Protein AF-A0A923JTX4-F1 (afdb_monomer_lite)

Foldseek 3Di:
DDAFWFQFPFAACDDPDDDHPGIDDTDHHLVVLLVVLVVLVVQLVVLCVCCVPVVPVVSVVVSVRSVRVSVRSVVRSVVSVVVVVVD

Organism: NCBI:txid2745493

InterPro domains:
  IPR021427 Protein of unknown function DUF3077 [PF11275] (6-79)

pLDDT: mean 93.29, std 9.45, range [45.28, 98.62]

Radius of gyration: 14.81 Å; chains: 1; bounding box: 33×27×41 Å

Sequence (87 aa):
MMGAKTVGKTGFGYGDGDQPLFRVNAGHDAGRAMEQASAMMACVRRMTLLAATDGEADLGWAAHLLSDMVKAVMDDVELGQAEKAGH

Structure (mmCIF, N/CA/C/O backbone):
data_AF-A0A923JTX4-F1
#
_entry.id   AF-A0A923JTX4-F1
#
loop_
_atom_site.group_PDB
_atom_site.id
_atom_site.type_symbol
_atom_site.label_atom_id
_atom_site.label_alt_id
_atom_site.label_comp_id
_atom_site.label_asym_id
_atom_site.label_entity_id
_atom_site.label_seq_id
_atom_site.pdbx_PDB_ins_code
_atom_site.Cartn_x
_atom_site.Cartn_y
_atom_site.Cartn_z
_atom_site.occupancy
_atom_site.B_iso_or_equiv
_atom_site.auth_seq_id
_atom_site.auth_comp_id
_atom_site.auth_asym_id
_atom_site.auth_atom_id
_atom_site.pdbx_PDB_model_num
ATOM 1 N N . MET A 1 1 ? -12.576 -11.181 23.061 1.00 45.28 1 MET A N 1
ATOM 2 C CA . MET A 1 1 ? -11.920 -9.894 22.739 1.00 45.28 1 MET A CA 1
ATOM 3 C C . MET A 1 1 ? -12.000 -9.690 21.234 1.00 45.28 1 MET A C 1
ATOM 5 O O . MET A 1 1 ? -11.579 -10.582 20.511 1.00 45.28 1 MET A O 1
ATOM 9 N N . MET A 1 2 ? -12.581 -8.594 20.739 1.00 59.25 2 MET A N 1
ATOM 10 C CA . MET A 1 2 ? -12.511 -8.274 19.303 1.00 59.25 2 MET A CA 1
ATOM 11 C C . MET A 1 2 ? -11.111 -7.728 18.997 1.00 59.25 2 MET A C 1
ATOM 13 O O . MET A 1 2 ? -10.743 -6.683 19.533 1.00 59.25 2 MET A O 1
ATOM 17 N N . GLY A 1 3 ? -10.337 -8.429 18.160 1.00 74.06 3 GLY A N 1
ATOM 18 C CA . GLY A 1 3 ? -9.003 -8.008 17.700 1.00 74.06 3 GLY A CA 1
ATOM 19 C C . GLY A 1 3 ? -9.020 -6.648 16.993 1.00 74.06 3 GLY A C 1
ATOM 20 O O . GLY A 1 3 ? -10.087 -6.185 16.575 1.00 74.06 3 GLY A O 1
ATOM 21 N N . ALA A 1 4 ? -7.881 -5.941 16.965 1.00 87.81 4 ALA A N 1
ATOM 22 C CA . ALA A 1 4 ? -7.725 -4.653 16.273 1.00 87.81 4 ALA A CA 1
ATOM 23 C C . ALA A 1 4 ? -8.177 -4.747 14.807 1.00 87.81 4 ALA A C 1
ATOM 25 O O . ALA A 1 4 ? -8.106 -5.813 14.197 1.00 87.81 4 ALA A O 1
ATOM 26 N N . LYS A 1 5 ? -8.695 -3.642 14.269 1.00 96.06 5 LYS A N 1
ATOM 27 C CA . LYS A 1 5 ? -9.230 -3.581 12.910 1.00 96.06 5 LYS A CA 1
ATOM 28 C C . LYS A 1 5 ? -8.719 -2.341 12.196 1.00 96.06 5 LYS A C 1
ATOM 30 O O . LYS A 1 5 ? -8.402 -1.361 12.862 1.00 96.06 5 LYS A O 1
ATOM 35 N N . THR A 1 6 ? -8.697 -2.382 10.870 1.00 97.62 6 THR A N 1
ATOM 36 C CA . THR A 1 6 ? -8.538 -1.178 10.049 1.00 97.62 6 THR A CA 1
ATOM 37 C C . THR A 1 6 ? -9.678 -0.195 10.335 1.00 97.62 6 THR A C 1
ATOM 39 O O . THR A 1 6 ? -10.824 -0.601 10.566 1.00 97.62 6 THR A O 1
ATOM 42 N N . VAL A 1 7 ? -9.374 1.099 10.325 1.00 97.25 7 VAL A N 1
ATOM 43 C CA . VAL A 1 7 ? -10.312 2.201 10.606 1.00 97.25 7 VAL A CA 1
ATOM 44 C C . VAL A 1 7 ? -10.704 2.984 9.353 1.00 97.25 7 VAL A C 1
ATOM 46 O O . VAL A 1 7 ? -11.655 3.760 9.388 1.00 97.25 7 VAL A O 1
ATOM 49 N N . GLY A 1 8 ? -10.003 2.764 8.241 1.00 97.31 8 GLY A N 1
ATOM 50 C CA . GLY A 1 8 ? -10.249 3.380 6.942 1.00 97.31 8 GLY A CA 1
ATOM 51 C C . GLY A 1 8 ? -10.002 4.885 6.906 1.00 97.31 8 GLY A C 1
ATOM 52 O O . GLY A 1 8 ? -10.720 5.643 6.249 1.00 97.31 8 GLY A O 1
ATOM 53 N N . LYS A 1 9 ? -8.996 5.353 7.643 1.00 96.75 9 LYS A N 1
ATOM 54 C CA . LYS A 1 9 ? -8.656 6.777 7.750 1.00 96.75 9 LYS A CA 1
ATOM 55 C C . LYS A 1 9 ? -7.493 7.185 6.852 1.00 96.75 9 LYS A C 1
ATOM 57 O O . LYS A 1 9 ? -7.402 8.364 6.510 1.00 96.75 9 LYS A O 1
ATOM 62 N N . THR A 1 10 ? -6.686 6.230 6.413 1.00 97.69 10 THR A N 1
ATOM 63 C CA . THR A 1 10 ? -5.492 6.457 5.588 1.00 97.69 10 THR A CA 1
ATOM 64 C C . THR A 1 10 ? -5.767 6.280 4.094 1.00 97.69 10 THR A C 1
ATOM 66 O O . THR A 1 10 ? -6.519 5.395 3.673 1.00 97.69 10 THR A O 1
ATOM 69 N N . GLY A 1 11 ? -5.171 7.153 3.281 1.00 96.69 11 GLY A N 1
ATOM 70 C CA . GLY A 1 11 ? -5.293 7.144 1.825 1.00 96.69 11 GLY A CA 1
ATOM 71 C C . GLY A 1 11 ? -3.956 6.946 1.117 1.00 96.69 11 GLY A C 1
ATOM 72 O O . GLY A 1 11 ? -2.903 7.063 1.734 1.00 96.69 11 GLY A O 1
ATOM 73 N N . PHE A 1 12 ? -4.016 6.631 -0.175 1.00 96.50 12 PHE A N 1
ATOM 74 C CA . PHE A 1 12 ? -2.857 6.466 -1.056 1.00 96.50 12 PHE A CA 1
ATOM 75 C C . PHE A 1 12 ? -3.227 6.782 -2.514 1.00 96.50 12 PHE A C 1
ATOM 77 O O . PHE A 1 12 ? -4.402 6.987 -2.839 1.00 96.50 12 PHE A O 1
ATOM 84 N N . GLY A 1 13 ? -2.225 6.804 -3.399 1.00 93.75 13 GLY A N 1
ATOM 85 C CA . GLY A 1 13 ? -2.410 7.147 -4.811 1.00 93.75 13 GLY A CA 1
ATOM 86 C C . GLY A 1 13 ? -2.702 8.634 -4.987 1.00 93.75 13 GLY A C 1
ATOM 87 O O . GLY A 1 13 ? -3.737 9.004 -5.537 1.00 93.75 13 GLY A O 1
ATOM 88 N N . TYR A 1 14 ? -1.825 9.476 -4.446 1.00 89.19 14 TYR A N 1
ATOM 89 C CA . TYR A 1 14 ? -1.912 10.925 -4.592 1.00 89.19 14 TYR A CA 1
ATOM 90 C C . TYR A 1 14 ? -1.485 11.318 -6.013 1.00 89.19 14 TYR A C 1
ATOM 92 O O . TYR A 1 14 ? -0.469 10.838 -6.512 1.00 89.19 14 TYR A O 1
ATOM 100 N N . GLY A 1 15 ? -2.300 12.139 -6.678 1.00 83.38 15 GLY A N 1
ATOM 101 C CA . GLY A 1 15 ? -1.953 12.774 -7.952 1.00 83.38 15 GLY A CA 1
ATOM 102 C C . GLY A 1 15 ? -1.337 14.151 -7.710 1.00 83.38 15 GLY A C 1
ATOM 103 O O . GLY A 1 15 ? -0.530 14.327 -6.804 1.00 83.38 15 GLY A O 1
ATOM 104 N N . ASP A 1 16 ? -1.798 15.158 -8.451 1.00 81.44 16 ASP A N 1
ATOM 105 C CA . ASP A 1 16 ? -1.301 16.541 -8.343 1.00 81.44 16 ASP A CA 1
ATOM 106 C C . ASP A 1 16 ? -1.842 17.322 -7.119 1.00 81.44 16 ASP A C 1
ATOM 108 O O . ASP A 1 16 ? -1.768 18.550 -7.075 1.00 81.44 16 ASP A O 1
ATOM 112 N N . GLY A 1 17 ? -2.422 16.648 -6.120 1.00 85.44 17 GLY A N 1
ATOM 113 C CA . GLY A 1 17 ? -3.007 17.303 -4.948 1.00 85.44 17 GLY A CA 1
ATOM 114 C C . GLY A 1 17 ? -3.145 16.397 -3.726 1.00 85.44 17 GLY A C 1
ATOM 115 O O . GLY A 1 17 ? -2.881 15.198 -3.781 1.00 85.44 17 GLY A O 1
ATOM 116 N N . ASP A 1 18 ? -3.612 16.979 -2.621 1.00 87.62 18 ASP A N 1
ATOM 117 C CA . ASP A 1 18 ? -3.631 16.337 -1.295 1.00 87.62 18 ASP A CA 1
ATOM 118 C C . ASP A 1 18 ? -4.781 15.333 -1.089 1.00 87.62 18 ASP A C 1
ATOM 120 O O . ASP A 1 18 ? -4.894 14.711 -0.029 1.00 87.62 18 ASP A O 1
ATOM 124 N N . GLN A 1 19 ? -5.671 15.170 -2.074 1.00 92.69 19 GLN A N 1
ATOM 125 C CA . GLN A 1 19 ? -6.768 14.210 -1.985 1.00 92.69 19 GLN A CA 1
ATOM 126 C C . GLN A 1 19 ? -6.311 12.836 -2.504 1.00 92.69 19 GLN A C 1
ATOM 128 O O . GLN A 1 19 ? -5.974 12.718 -3.683 1.00 92.69 19 GLN A O 1
ATOM 133 N N . PRO A 1 20 ? -6.333 11.780 -1.670 1.00 95.00 20 PRO A N 1
ATOM 134 C CA . PRO A 1 20 ? -5.971 10.444 -2.124 1.00 95.00 20 PRO A CA 1
ATOM 135 C C . PRO A 1 20 ? -7.058 9.866 -3.039 1.00 95.00 20 PRO A C 1
ATOM 137 O O . PRO A 1 20 ? -8.250 10.006 -2.751 1.00 95.00 20 PRO A O 1
ATOM 140 N N . LEU A 1 21 ? -6.655 9.165 -4.104 1.00 95.12 21 LEU A N 1
ATOM 141 C CA . LEU A 1 21 ? -7.584 8.451 -4.991 1.00 95.12 21 LEU A CA 1
ATOM 142 C C . LEU A 1 21 ? -8.168 7.194 -4.335 1.00 95.12 21 LEU A C 1
ATOM 144 O O . LEU A 1 21 ? -9.305 6.814 -4.617 1.00 95.12 21 LEU A O 1
ATOM 148 N N . PHE A 1 22 ? -7.401 6.556 -3.451 1.00 96.50 22 PHE A N 1
ATOM 149 C CA . PHE A 1 22 ? -7.783 5.320 -2.777 1.00 96.50 22 PHE A CA 1
ATOM 150 C C . PHE A 1 22 ? -7.639 5.446 -1.262 1.00 96.50 22 PHE A C 1
ATOM 152 O O . PHE A 1 22 ? -6.896 6.280 -0.746 1.00 96.50 22 PHE A O 1
ATOM 159 N N . ARG A 1 23 ? -8.356 4.595 -0.530 1.00 97.06 23 ARG A N 1
ATOM 160 C CA . ARG A 1 23 ? -8.385 4.582 0.934 1.00 97.06 23 ARG A CA 1
ATOM 161 C C . ARG A 1 23 ? -8.456 3.151 1.436 1.00 97.06 23 ARG A C 1
ATOM 163 O O . ARG 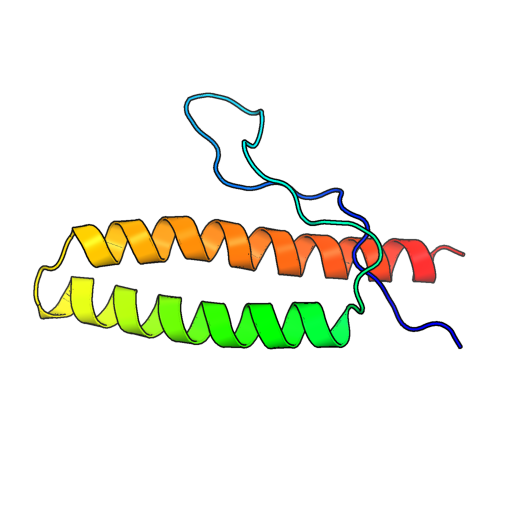A 1 23 ? -9.043 2.294 0.776 1.00 97.06 23 ARG A O 1
ATOM 170 N N . VAL A 1 24 ? -7.865 2.893 2.598 1.00 98.12 24 VAL A N 1
ATOM 171 C CA . VAL A 1 24 ? -8.020 1.600 3.270 1.00 98.12 24 VAL A CA 1
ATOM 172 C C . VAL A 1 24 ? -9.489 1.419 3.656 1.00 98.12 24 VAL A C 1
ATOM 174 O O . VAL A 1 24 ? -10.142 2.349 4.126 1.00 98.12 24 VAL A O 1
ATOM 177 N N . ASN A 1 25 ? -10.041 0.226 3.452 1.00 97.69 25 ASN A N 1
ATOM 178 C CA . ASN A 1 25 ? -11.396 -0.070 3.907 1.00 97.69 25 ASN A CA 1
ATOM 179 C C . ASN A 1 25 ? -11.401 -0.325 5.418 1.00 97.69 25 ASN A C 1
ATOM 181 O O . ASN A 1 25 ? -10.513 -0.992 5.950 1.00 97.69 25 ASN A O 1
ATOM 185 N N . ALA A 1 26 ? -12.413 0.180 6.120 1.00 97.19 26 ALA A N 1
ATOM 186 C CA . ALA A 1 26 ? -12.566 -0.046 7.553 1.00 97.19 26 ALA A CA 1
ATOM 187 C C . ALA A 1 26 ? -13.113 -1.452 7.860 1.00 97.19 26 ALA A C 1
ATOM 189 O O . ALA A 1 26 ? -13.831 -2.055 7.063 1.00 97.19 26 ALA A O 1
ATOM 190 N N . GLY A 1 27 ? -12.831 -1.949 9.064 1.00 96.12 27 GLY A N 1
ATOM 191 C CA . GLY A 1 27 ? -13.461 -3.148 9.619 1.00 96.12 27 GLY A CA 1
ATOM 192 C C . GLY A 1 27 ? -12.774 -4.478 9.296 1.00 96.12 27 GLY A C 1
ATOM 193 O O . GLY A 1 27 ? -13.261 -5.517 9.759 1.00 96.12 27 GLY A O 1
ATOM 194 N N . HIS A 1 28 ? -11.649 -4.468 8.577 1.00 96.44 28 HIS A N 1
ATOM 195 C CA . HIS A 1 28 ? -10.838 -5.663 8.338 1.00 96.44 28 HIS A CA 1
ATOM 196 C C . HIS A 1 28 ? -9.980 -5.997 9.557 1.00 96.44 28 HIS A C 1
ATOM 198 O O . HIS A 1 28 ? -9.584 -5.109 10.303 1.00 96.44 28 HIS A O 1
ATOM 204 N N . ASP A 1 29 ? -9.691 -7.281 9.764 1.00 96.44 29 ASP A N 1
ATOM 205 C CA . ASP A 1 29 ? -8.787 -7.730 10.824 1.00 96.44 29 ASP A CA 1
ATOM 206 C C . ASP A 1 29 ? -7.369 -7.168 10.620 1.00 96.44 29 ASP A C 1
ATOM 208 O O . ASP A 1 29 ? -6.799 -7.289 9.534 1.00 96.44 29 ASP A O 1
ATOM 212 N N . ALA A 1 30 ? -6.804 -6.562 11.668 1.00 96.06 30 ALA A N 1
ATOM 213 C CA . ALA A 1 30 ? -5.491 -5.926 11.611 1.00 96.06 30 ALA A CA 1
ATOM 214 C C . ALA A 1 30 ? -4.354 -6.917 11.324 1.00 96.06 30 ALA A C 1
ATOM 216 O O . ALA A 1 30 ? -3.423 -6.575 10.600 1.00 96.06 30 ALA A O 1
ATOM 217 N N . GLY A 1 31 ? -4.428 -8.141 11.858 1.00 96.19 31 GLY A N 1
ATOM 218 C CA . GLY A 1 31 ? -3.414 -9.169 11.618 1.00 96.19 31 GLY A CA 1
ATOM 219 C C . GLY A 1 31 ? -3.357 -9.540 10.141 1.00 96.19 31 GLY A C 1
ATOM 220 O O . GLY A 1 31 ? -2.301 -9.452 9.519 1.00 96.19 31 GLY A O 1
ATOM 221 N N . ARG A 1 32 ? -4.518 -9.831 9.546 1.00 96.69 32 ARG A N 1
ATOM 222 C CA . ARG A 1 32 ? -4.623 -10.109 8.104 1.00 96.69 32 ARG A CA 1
ATOM 223 C C . ARG A 1 32 ? -4.191 -8.933 7.232 1.00 96.69 32 ARG A C 1
ATOM 225 O O . ARG A 1 32 ? -3.553 -9.141 6.204 1.00 96.69 32 ARG A O 1
ATOM 232 N N . ALA A 1 33 ? -4.528 -7.705 7.624 1.00 97.69 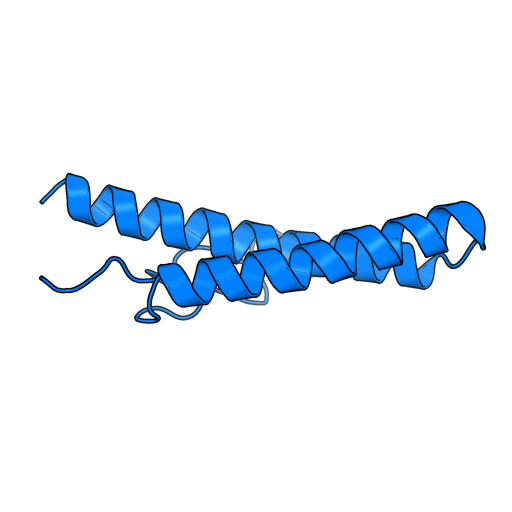33 ALA A N 1
AT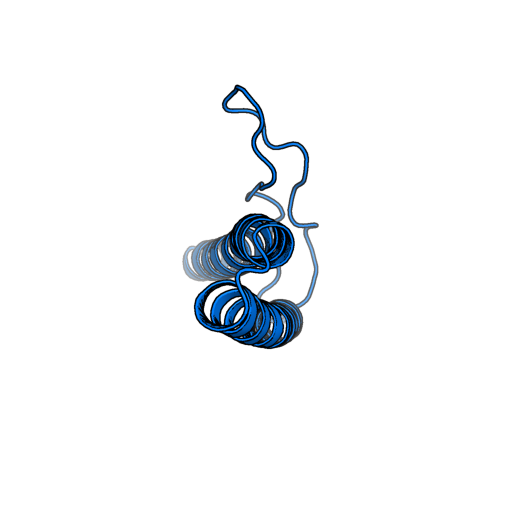OM 233 C CA . ALA A 1 33 ? -4.088 -6.513 6.906 1.00 97.69 33 ALA A CA 1
ATOM 234 C C . ALA A 1 33 ? -2.551 -6.387 6.911 1.00 97.69 33 ALA A C 1
ATOM 236 O O . ALA A 1 33 ? -1.952 -6.146 5.864 1.00 97.69 33 ALA A O 1
ATOM 237 N N . MET A 1 34 ? -1.904 -6.641 8.054 1.00 97.88 34 MET A N 1
ATOM 238 C CA . MET A 1 34 ? -0.441 -6.622 8.182 1.00 97.88 34 MET A CA 1
ATOM 239 C C . MET A 1 34 ? 0.249 -7.782 7.448 1.00 97.88 34 MET A C 1
ATOM 241 O O . MET A 1 34 ? 1.313 -7.588 6.855 1.00 97.88 34 MET A O 1
ATOM 245 N N . GLU A 1 35 ? -0.348 -8.977 7.436 1.00 98.12 35 GLU A N 1
ATOM 246 C CA . GLU A 1 35 ? 0.122 -10.103 6.615 1.00 98.12 35 GLU A CA 1
ATOM 247 C C . GLU A 1 35 ? 0.108 -9.737 5.126 1.00 98.12 35 GLU A C 1
ATOM 249 O O . GLU A 1 35 ? 1.112 -9.913 4.429 1.00 98.12 35 GLU A O 1
ATOM 254 N N . GLN A 1 36 ? -0.992 -9.144 4.650 1.00 97.56 36 GLN A N 1
ATOM 255 C CA . GLN A 1 36 ? -1.104 -8.687 3.267 1.00 97.56 36 GLN A CA 1
ATOM 256 C C . GLN A 1 36 ? -0.091 -7.577 2.953 1.00 97.56 36 GLN A C 1
ATOM 258 O O . GLN A 1 36 ? 0.568 -7.629 1.915 1.00 97.56 36 GLN A O 1
ATOM 263 N N . ALA A 1 37 ? 0.091 -6.604 3.852 1.00 98.19 37 ALA A N 1
ATOM 264 C CA . ALA A 1 37 ? 1.107 -5.558 3.714 1.00 98.19 37 ALA A CA 1
ATOM 265 C C . ALA A 1 37 ? 2.525 -6.146 3.606 1.00 98.19 37 ALA A C 1
ATOM 267 O O . ALA A 1 37 ? 3.312 -5.734 2.752 1.00 98.19 37 ALA A O 1
ATOM 268 N N . SER A 1 38 ? 2.832 -7.172 4.402 1.00 98.44 38 SER A N 1
ATOM 269 C CA . SER A 1 38 ? 4.124 -7.870 4.372 1.00 98.44 38 SER A CA 1
ATOM 270 C C . SER A 1 38 ? 4.369 -8.587 3.040 1.00 98.44 38 SER A C 1
ATOM 272 O O . SER A 1 38 ? 5.476 -8.513 2.494 1.00 98.44 38 SER A O 1
ATOM 274 N N . ALA A 1 39 ? 3.337 -9.242 2.496 1.00 98.56 39 ALA A N 1
ATOM 275 C CA . ALA A 1 39 ? 3.383 -9.883 1.183 1.00 98.56 39 ALA A CA 1
ATOM 276 C C . ALA A 1 39 ? 3.581 -8.856 0.055 1.00 98.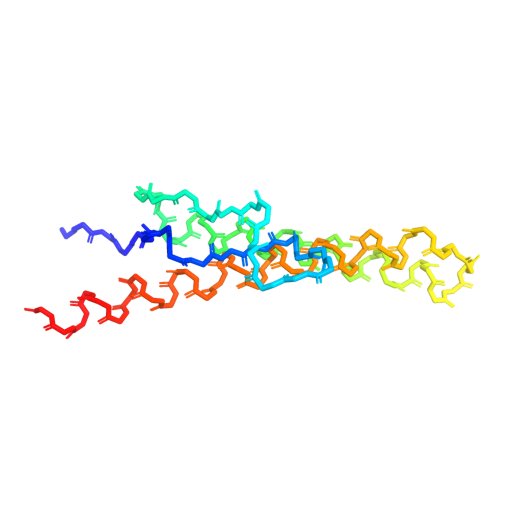56 39 ALA A C 1
ATOM 278 O O . ALA A 1 39 ? 4.466 -9.025 -0.785 1.00 98.56 39 ALA A O 1
ATOM 279 N N . MET A 1 40 ? 2.834 -7.748 0.076 1.00 98.50 40 MET A N 1
ATOM 280 C CA . MET A 1 40 ? 3.002 -6.648 -0.883 1.00 98.50 40 MET A CA 1
ATOM 281 C C . MET A 1 40 ? 4.409 -6.042 -0.809 1.00 98.50 40 MET A C 1
ATOM 283 O O . MET A 1 40 ? 5.037 -5.820 -1.842 1.00 98.50 40 MET A O 1
ATOM 287 N N . MET A 1 41 ? 4.965 -5.869 0.393 1.00 98.56 41 MET A N 1
ATOM 288 C CA . MET A 1 41 ? 6.327 -5.360 0.559 1.00 98.56 41 MET A CA 1
ATOM 289 C C . MET A 1 41 ? 7.391 -6.331 0.016 1.00 98.56 41 MET A C 1
ATOM 291 O O . MET A 1 41 ? 8.458 -5.906 -0.430 1.00 98.56 41 MET A O 1
ATOM 295 N N . ALA A 1 42 ? 7.128 -7.643 0.009 1.00 98.56 42 ALA A N 1
ATOM 296 C CA . ALA A 1 42 ? 8.007 -8.602 -0.660 1.00 98.56 42 ALA A CA 1
ATOM 297 C C . ALA A 1 42 ? 8.024 -8.387 -2.181 1.00 98.56 42 ALA A C 1
ATOM 299 O O . ALA A 1 42 ? 9.100 -8.420 -2.783 1.00 98.56 42 ALA A O 1
ATOM 300 N N . CYS A 1 43 ? 6.868 -8.089 -2.781 1.00 98.44 43 CYS A N 1
ATOM 301 C CA . CYS A 1 43 ? 6.773 -7.709 -4.190 1.00 98.44 43 CYS A CA 1
ATOM 302 C C . CYS A 1 43 ? 7.513 -6.397 -4.471 1.00 98.44 43 CYS A C 1
ATOM 304 O O . CYS A 1 43 ? 8.309 -6.357 -5.405 1.00 98.44 43 CYS A O 1
ATOM 306 N N . VAL A 1 44 ? 7.319 -5.365 -3.636 1.00 98.62 44 VAL A N 1
ATOM 307 C CA . VAL A 1 44 ? 8.047 -4.084 -3.731 1.00 98.62 44 VAL A CA 1
ATOM 308 C C . VAL A 1 44 ? 9.552 -4.327 -3.792 1.00 98.62 44 VAL A C 1
ATOM 310 O O . VAL A 1 44 ? 10.194 -3.917 -4.751 1.00 98.62 44 VAL A O 1
ATOM 313 N N . ARG A 1 45 ? 10.113 -5.072 -2.828 1.00 98.19 45 ARG A N 1
ATOM 314 C CA . ARG A 1 45 ? 11.557 -5.365 -2.784 1.00 98.19 45 ARG A CA 1
ATOM 315 C C . ARG A 1 45 ? 12.057 -6.043 -4.059 1.00 98.19 45 ARG A C 1
ATOM 317 O O . ARG A 1 45 ? 13.128 -5.696 -4.549 1.00 98.19 45 ARG A O 1
ATOM 324 N N . ARG A 1 46 ? 11.291 -6.997 -4.599 1.00 97.69 46 ARG A N 1
ATOM 325 C CA . ARG A 1 46 ? 11.651 -7.694 -5.840 1.00 97.69 46 ARG A CA 1
ATOM 326 C C . ARG A 1 46 ? 11.620 -6.755 -7.045 1.00 97.69 46 ARG A C 1
ATOM 328 O O . ARG A 1 46 ? 12.563 -6.767 -7.824 1.00 97.69 46 ARG A O 1
ATOM 335 N N . MET A 1 47 ? 10.571 -5.946 -7.182 1.00 98.06 47 MET A N 1
ATOM 336 C CA . MET A 1 47 ? 10.444 -4.986 -8.282 1.00 98.06 47 MET A CA 1
ATOM 337 C C . MET A 1 47 ? 11.533 -3.913 -8.224 1.00 98.06 47 MET A C 1
ATOM 339 O O . MET A 1 47 ? 12.152 -3.631 -9.240 1.00 98.06 47 MET A O 1
ATOM 343 N N . THR A 1 48 ? 11.834 -3.376 -7.037 1.00 97.62 48 THR A N 1
ATOM 344 C CA . THR A 1 48 ? 12.932 -2.416 -6.848 1.00 97.62 48 THR A CA 1
ATOM 345 C C . THR A 1 48 ? 14.281 -3.012 -7.237 1.00 97.62 48 THR A C 1
ATOM 347 O O . THR A 1 48 ? 15.072 -2.337 -7.888 1.00 97.62 48 THR A O 1
ATOM 350 N N . LEU A 1 49 ? 14.548 -4.270 -6.863 1.00 97.25 49 LEU A N 1
ATOM 351 C CA . LEU A 1 49 ? 15.789 -4.945 -7.240 1.00 97.25 49 LEU A CA 1
ATOM 352 C C . LEU A 1 49 ? 15.905 -5.084 -8.763 1.00 97.25 49 LEU A C 1
ATOM 354 O O . LEU A 1 49 ? 16.923 -4.687 -9.314 1.00 97.25 49 LEU A O 1
ATOM 358 N N . LEU A 1 50 ? 14.859 -5.584 -9.426 1.00 96.50 50 LEU A N 1
ATOM 359 C CA . LEU A 1 50 ? 14.839 -5.754 -10.884 1.00 96.50 50 LEU A CA 1
ATOM 360 C C . LEU A 1 50 ? 14.967 -4.415 -11.621 1.00 96.50 50 LEU A C 1
ATOM 362 O O . LEU A 1 50 ? 15.749 -4.297 -12.557 1.00 96.50 50 LEU A O 1
ATOM 366 N N . ALA A 1 51 ? 14.270 -3.375 -11.160 1.00 96.81 51 ALA A N 1
ATOM 367 C CA . ALA A 1 51 ? 14.387 -2.035 -11.729 1.00 96.81 51 ALA A CA 1
ATOM 368 C C . ALA A 1 51 ? 15.824 -1.493 -11.639 1.00 96.81 51 ALA A C 1
ATOM 370 O O . ALA A 1 51 ? 16.308 -0.851 -12.570 1.00 96.81 51 ALA A O 1
ATOM 371 N N . ALA A 1 52 ? 16.512 -1.767 -10.525 1.00 94.81 52 ALA A N 1
ATOM 372 C CA . ALA A 1 52 ? 17.880 -1.317 -10.298 1.00 94.81 52 ALA A CA 1
ATOM 373 C C . ALA A 1 52 ? 18.925 -2.121 -11.089 1.00 94.81 52 ALA A C 1
ATOM 375 O O . ALA A 1 52 ? 19.925 -1.543 -11.512 1.00 94.81 52 ALA A O 1
ATOM 376 N N . THR A 1 53 ? 18.730 -3.432 -11.269 1.00 94.88 53 THR A N 1
ATOM 377 C CA . THR A 1 53 ? 19.706 -4.293 -11.960 1.00 94.88 53 THR A CA 1
ATOM 378 C C . THR A 1 53 ? 19.504 -4.327 -13.467 1.00 94.88 53 THR A C 1
ATOM 380 O O . THR A 1 53 ? 20.483 -4.275 -14.208 1.00 94.88 53 THR A O 1
ATOM 383 N N . ASP A 1 54 ? 18.250 -4.374 -13.915 1.00 91.75 54 ASP A N 1
ATOM 384 C CA . ASP A 1 54 ? 17.896 -4.687 -15.304 1.00 91.75 54 ASP A CA 1
ATOM 385 C C . ASP A 1 54 ? 17.405 -3.439 -16.062 1.00 91.75 54 ASP A C 1
ATOM 387 O O . ASP A 1 54 ? 17.115 -3.495 -17.255 1.00 91.75 54 ASP A O 1
ATOM 391 N N . GLY A 1 55 ? 17.347 -2.282 -15.386 1.00 83.81 55 GLY A N 1
ATOM 392 C CA . GLY A 1 55 ? 16.948 -1.004 -15.981 1.00 83.81 55 GLY A CA 1
ATOM 393 C C . GLY A 1 55 ? 15.451 -0.901 -16.284 1.00 83.81 55 GLY A C 1
ATOM 394 O O . GLY A 1 55 ? 15.034 -0.037 -17.056 1.00 83.81 55 GLY A O 1
ATOM 395 N N . GLU A 1 56 ? 14.632 -1.765 -15.682 1.00 90.06 56 GLU A N 1
ATOM 396 C CA . GLU A 1 56 ? 13.180 -1.780 -15.863 1.00 90.06 56 GLU A CA 1
ATOM 397 C C . GLU A 1 56 ? 12.511 -0.635 -15.081 1.00 90.06 56 GLU A C 1
ATOM 399 O O . GLU A 1 56 ? 11.980 -0.820 -13.984 1.00 90.06 56 GLU A O 1
ATOM 404 N N . ALA A 1 57 ? 12.539 0.578 -15.645 1.00 91.00 57 ALA A N 1
ATOM 405 C CA . ALA A 1 57 ? 11.997 1.786 -15.012 1.00 91.00 57 ALA A CA 1
ATOM 406 C C . ALA A 1 57 ? 10.520 1.644 -14.590 1.00 91.00 57 ALA A C 1
ATOM 408 O O . ALA A 1 57 ? 10.135 2.132 -13.525 1.00 91.00 57 ALA A O 1
ATOM 409 N N . ASP A 1 58 ? 9.713 0.924 -15.373 1.00 96.56 58 ASP A N 1
ATOM 410 C CA . ASP A 1 58 ? 8.301 0.664 -15.068 1.00 96.56 58 ASP A CA 1
ATOM 411 C C . ASP A 1 58 ? 8.125 -0.147 -13.775 1.00 96.56 58 ASP A C 1
ATOM 413 O O . ASP A 1 58 ? 7.213 0.128 -12.993 1.00 96.56 58 ASP A O 1
ATOM 417 N N . LEU A 1 59 ? 9.031 -1.091 -13.483 1.00 96.62 59 LEU A N 1
ATOM 418 C CA . LEU A 1 59 ? 9.027 -1.815 -12.208 1.00 96.62 59 LEU A CA 1
ATOM 419 C C . LEU A 1 59 ? 9.390 -0.903 -11.034 1.00 96.62 59 LEU A C 1
ATOM 421 O O . LEU A 1 59 ? 8.863 -1.081 -9.936 1.00 96.62 59 LEU A O 1
ATOM 425 N N . GLY A 1 60 ? 10.247 0.095 -11.259 1.00 97.31 60 GLY A N 1
ATOM 426 C CA . GLY A 1 60 ? 10.558 1.120 -10.264 1.00 97.31 60 GLY A CA 1
ATOM 427 C C . GLY A 1 60 ? 9.317 1.933 -9.891 1.00 97.31 60 GLY A C 1
ATOM 428 O O . GLY A 1 60 ? 8.999 2.075 -8.709 1.00 97.31 60 GLY A O 1
ATOM 429 N N . TRP A 1 61 ? 8.565 2.389 -10.896 1.00 96.00 61 TRP A N 1
ATOM 430 C CA . TRP A 1 61 ? 7.295 3.090 -10.690 1.00 96.00 61 TRP A CA 1
ATOM 431 C C . TRP A 1 61 ? 6.231 2.204 -10.039 1.00 96.00 61 TRP A C 1
ATOM 433 O O . TRP A 1 61 ? 5.568 2.638 -9.098 1.00 96.00 61 TRP A O 1
ATOM 443 N N . ALA A 1 62 ? 6.103 0.945 -10.464 1.00 97.00 62 ALA A N 1
ATOM 444 C CA . ALA A 1 62 ? 5.184 -0.005 -9.842 1.00 97.00 62 ALA A CA 1
ATOM 445 C C . ALA A 1 62 ? 5.529 -0.257 -8.364 1.00 97.00 62 ALA A C 1
ATOM 447 O O . ALA A 1 62 ? 4.637 -0.282 -7.514 1.00 97.00 62 ALA A O 1
ATOM 448 N N . ALA A 1 63 ? 6.819 -0.393 -8.035 1.00 97.88 63 ALA A N 1
ATOM 449 C CA . ALA A 1 63 ? 7.287 -0.533 -6.659 1.00 97.88 63 ALA A CA 1
ATOM 450 C C . ALA A 1 63 ? 6.970 0.704 -5.818 1.00 97.88 63 ALA A C 1
ATOM 452 O O . ALA A 1 63 ? 6.527 0.560 -4.679 1.00 97.88 63 ALA A O 1
ATOM 453 N N . HIS A 1 64 ? 7.157 1.900 -6.375 1.00 95.69 64 HIS A N 1
ATOM 454 C CA . HIS A 1 64 ? 6.819 3.151 -5.708 1.00 95.69 64 HIS A CA 1
ATOM 455 C C . HIS A 1 64 ? 5.315 3.233 -5.393 1.00 95.69 64 HIS A C 1
ATOM 457 O O . HIS A 1 64 ? 4.946 3.343 -4.226 1.00 95.69 64 HIS A O 1
ATOM 463 N N . LEU A 1 65 ? 4.450 3.046 -6.395 1.00 95.44 65 LEU A N 1
ATOM 464 C CA . LEU A 1 65 ? 2.991 3.091 -6.225 1.00 95.44 65 LEU A CA 1
ATOM 465 C C . LEU A 1 65 ? 2.474 2.024 -5.246 1.00 95.44 65 LEU A C 1
ATOM 467 O O . LEU A 1 65 ? 1.585 2.287 -4.435 1.00 95.44 65 LEU A O 1
ATOM 471 N N . LEU A 1 66 ? 3.033 0.810 -5.295 1.00 97.81 66 LEU A N 1
ATOM 472 C CA . LEU A 1 66 ? 2.663 -0.257 -4.366 1.00 97.81 66 LEU A CA 1
ATOM 473 C C . LEU A 1 66 ? 3.169 0.020 -2.940 1.00 97.81 66 LEU A C 1
ATOM 475 O O . LEU A 1 66 ? 2.505 -0.364 -1.978 1.00 97.81 66 LEU A O 1
ATOM 479 N N . SER A 1 67 ? 4.307 0.704 -2.784 1.00 98.06 67 SER A N 1
ATOM 480 C CA . SER A 1 67 ? 4.829 1.097 -1.467 1.00 98.06 67 SER A CA 1
ATOM 481 C C . SER A 1 67 ? 3.893 2.065 -0.749 1.00 98.06 67 SER A C 1
ATOM 483 O O . SER A 1 67 ? 3.674 1.907 0.451 1.00 98.06 67 SER A O 1
ATOM 485 N N . ASP A 1 68 ? 3.279 3.004 -1.471 1.00 96.88 68 ASP A N 1
ATOM 486 C CA . ASP A 1 68 ? 2.284 3.918 -0.898 1.00 96.88 68 ASP A CA 1
ATOM 487 C C . ASP A 1 68 ? 1.062 3.160 -0.364 1.00 96.88 68 ASP A C 1
ATOM 489 O O . ASP A 1 68 ? 0.575 3.440 0.732 1.00 96.88 68 ASP A O 1
ATOM 493 N N . MET A 1 69 ? 0.598 2.143 -1.101 1.00 98.00 69 MET A N 1
ATOM 494 C CA . MET A 1 69 ? -0.487 1.267 -0.649 1.00 98.00 69 MET A CA 1
ATOM 495 C C . MET A 1 69 ? -0.095 0.483 0.613 1.00 98.00 69 MET A C 1
ATOM 497 O O . MET A 1 69 ? -0.882 0.410 1.557 1.00 98.00 69 MET A O 1
ATOM 501 N N . VAL A 1 70 ? 1.117 -0.086 0.653 1.00 98.56 70 VAL A N 1
ATOM 50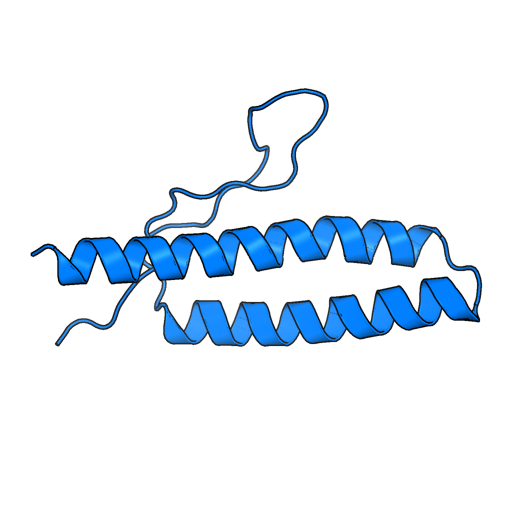2 C CA . VAL A 1 70 ? 1.645 -0.791 1.837 1.00 98.56 70 VAL A CA 1
ATOM 503 C C . VAL A 1 70 ? 1.672 0.138 3.046 1.00 98.56 70 VAL A C 1
ATOM 505 O O . VAL A 1 70 ? 1.179 -0.235 4.112 1.00 98.56 70 VAL A O 1
ATOM 508 N N . LYS A 1 71 ? 2.204 1.351 2.871 1.00 98.06 71 LYS A N 1
ATOM 509 C CA . LYS A 1 71 ? 2.287 2.351 3.932 1.00 98.06 71 LYS A CA 1
ATOM 510 C C . LYS A 1 71 ? 0.905 2.719 4.462 1.00 98.06 71 LYS A C 1
ATOM 512 O O . LYS A 1 71 ? 0.714 2.691 5.672 1.00 98.06 71 LYS A O 1
ATOM 517 N N . ALA A 1 72 ? -0.060 2.990 3.583 1.00 98.25 72 ALA A N 1
ATOM 518 C CA . ALA A 1 72 ? -1.419 3.310 4.008 1.00 98.25 72 ALA A CA 1
ATOM 519 C C . ALA A 1 72 ? -2.028 2.185 4.857 1.00 98.25 72 ALA A C 1
ATOM 521 O O . ALA A 1 72 ? -2.567 2.456 5.923 1.00 98.25 72 ALA A O 1
ATOM 522 N N . VAL A 1 73 ? -1.878 0.916 4.457 1.00 98.50 73 VAL A N 1
ATOM 523 C CA . VAL A 1 73 ? -2.370 -0.221 5.258 1.00 98.50 73 VAL A CA 1
ATOM 524 C C . VAL A 1 73 ? -1.722 -0.272 6.645 1.00 98.50 73 VAL A C 1
ATOM 526 O O . VAL A 1 73 ? -2.431 -0.471 7.632 1.00 98.50 73 VAL A O 1
ATOM 529 N N . MET A 1 74 ? -0.401 -0.093 6.732 1.00 98.31 74 MET A N 1
ATOM 530 C CA . MET A 1 74 ? 0.325 -0.106 8.009 1.00 98.31 74 MET A CA 1
ATOM 531 C C . MET A 1 74 ? -0.115 1.043 8.922 1.00 98.31 74 MET A C 1
ATOM 533 O O . MET A 1 74 ? -0.473 0.800 10.075 1.00 98.31 74 MET A O 1
ATOM 537 N N . ASP A 1 75 ? -0.160 2.262 8.382 1.00 98.12 75 ASP A N 1
ATOM 538 C CA . ASP A 1 75 ? -0.575 3.462 9.107 1.00 98.12 75 ASP A CA 1
ATOM 539 C C . ASP A 1 75 ? -2.040 3.328 9.595 1.00 98.12 75 ASP A C 1
ATOM 541 O O . ASP A 1 75 ? -2.369 3.747 10.704 1.00 98.12 75 ASP A O 1
ATOM 545 N N . ASP A 1 76 ? -2.936 2.700 8.815 1.00 98.25 76 ASP A N 1
ATOM 546 C CA . ASP A 1 76 ? -4.343 2.493 9.202 1.00 98.25 76 ASP A CA 1
ATOM 547 C C . ASP A 1 76 ? -4.502 1.506 10.357 1.00 98.25 76 ASP A C 1
ATOM 549 O O . ASP A 1 76 ? -5.342 1.692 11.240 1.00 98.25 76 ASP A O 1
ATOM 553 N N . VAL A 1 77 ? -3.704 0.435 10.335 1.00 97.62 77 VAL A N 1
ATOM 554 C CA . VAL A 1 77 ? -3.685 -0.554 11.411 1.00 97.62 77 VAL A CA 1
ATOM 555 C C . VAL A 1 77 ? -3.149 0.074 12.691 1.00 97.62 77 VAL A C 1
ATOM 557 O O . VAL A 1 77 ? -3.745 -0.137 13.747 1.00 97.62 77 VAL A O 1
ATOM 560 N N . GLU A 1 78 ? -2.073 0.859 12.611 1.00 96.75 78 GLU A N 1
ATOM 561 C CA . GLU A 1 78 ? -1.523 1.579 13.763 1.00 96.75 78 GLU A CA 1
ATOM 562 C C . GLU A 1 78 ? -2.559 2.541 14.360 1.00 96.75 78 GLU A C 1
ATOM 564 O O . GLU A 1 78 ? -2.800 2.521 15.570 1.00 96.75 78 GLU A O 1
ATOM 569 N N . LEU A 1 79 ? -3.268 3.295 13.513 1.00 96.31 79 LEU A N 1
ATOM 570 C CA . LEU A 1 79 ? -4.377 4.148 13.943 1.00 96.31 79 LEU A CA 1
ATOM 571 C C . LEU A 1 79 ? -5.472 3.346 1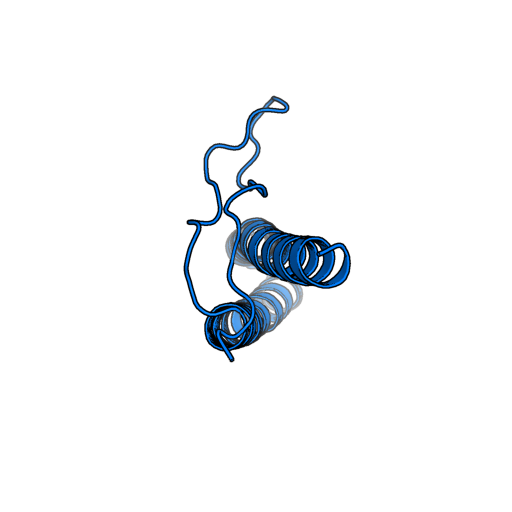4.663 1.00 96.31 79 LEU A C 1
ATOM 573 O O . LEU A 1 79 ? -5.916 3.724 15.747 1.00 96.31 79 LEU A O 1
ATOM 577 N N . GLY A 1 80 ? -5.883 2.210 14.094 1.00 95.06 80 GLY A N 1
ATOM 578 C CA . GLY A 1 80 ? -6.893 1.341 14.696 1.00 95.06 80 GLY A CA 1
ATOM 579 C C . GLY A 1 80 ? -6.462 0.696 16.013 1.00 95.06 80 GLY A C 1
ATOM 580 O O . GLY A 1 80 ? -7.304 0.405 16.865 1.00 95.06 80 GLY A O 1
ATOM 581 N N . GLN A 1 81 ? -5.162 0.483 16.213 1.00 93.38 81 GLN A N 1
ATOM 582 C CA . GLN A 1 81 ? -4.606 0.035 17.490 1.00 93.38 81 GLN A CA 1
ATOM 583 C C . GLN A 1 81 ? -4.602 1.165 18.526 1.00 93.38 81 GLN A C 1
ATOM 585 O O . GLN A 1 81 ? -5.029 0.944 19.661 1.00 93.38 81 GLN A O 1
ATOM 590 N N . ALA A 1 82 ? -4.195 2.374 18.134 1.00 91.81 82 ALA A N 1
ATOM 591 C CA . ALA A 1 82 ? -4.181 3.545 19.007 1.00 91.81 82 ALA A CA 1
ATOM 592 C C . ALA A 1 82 ? -5.592 3.931 19.492 1.00 91.81 82 ALA A C 1
ATOM 594 O O . ALA A 1 82 ? -5.792 4.169 20.683 1.00 91.81 82 ALA A O 1
ATOM 595 N N . GLU A 1 83 ? -6.597 3.910 18.608 1.00 89.25 83 GLU A N 1
ATOM 596 C CA . GLU A 1 83 ? -7.996 4.213 18.963 1.00 89.25 83 GLU A CA 1
ATOM 597 C C . GLU A 1 83 ? -8.591 3.224 19.973 1.00 89.25 83 GLU A C 1
ATOM 599 O O . GLU A 1 83 ? -9.444 3.595 20.785 1.00 89.25 83 GLU A O 1
ATOM 604 N N . LYS A 1 84 ? -8.123 1.971 19.950 1.00 82.69 84 LYS A N 1
ATOM 605 C CA . LYS A 1 84 ? -8.503 0.957 20.937 1.00 82.69 84 LYS A CA 1
ATOM 606 C C . LYS A 1 84 ? -7.803 1.116 22.275 1.00 82.69 84 LYS A C 1
ATOM 608 O O . LYS A 1 84 ? -8.392 0.750 23.279 1.00 82.69 84 LYS A O 1
ATOM 613 N N . ALA A 1 85 ? -6.563 1.598 22.287 1.00 79.38 85 ALA A N 1
ATOM 614 C CA . ALA A 1 85 ? -5.802 1.794 23.519 1.00 79.38 85 ALA A CA 1
ATOM 615 C C . ALA A 1 85 ? -6.268 3.024 24.320 1.00 79.38 85 ALA A C 1
ATOM 617 O O . ALA A 1 85 ? -6.000 3.110 25.515 1.00 79.38 85 ALA A O 1
ATOM 618 N N . GLY A 1 86 ? -6.945 3.975 23.665 1.00 71.25 86 GLY A N 1
ATOM 619 C CA . GLY A 1 86 ? -7.544 5.157 24.295 1.00 71.25 86 GLY A CA 1
ATOM 620 C C . GLY A 1 86 ? -8.978 4.976 24.818 1.00 71.25 86 GLY A C 1
ATOM 621 O O . GLY A 1 86 ? -9.557 5.961 25.275 1.00 71.25 86 GLY A O 1
ATOM 622 N N . HIS A 1 87 ? -9.547 3.768 24.729 1.00 53.72 87 HIS A N 1
ATOM 623 C CA . HIS A 1 87 ? -10.846 3.369 25.298 1.00 53.72 87 HIS A CA 1
ATOM 624 C C . HIS A 1 87 ? -10.652 2.342 26.416 1.00 53.72 87 HIS A C 1
ATOM 626 O O . HIS A 1 87 ? -11.537 2.282 27.299 1.00 53.72 87 HIS A O 1
#

Secondary structure (DSSP, 8-state):
-PPPB--S--EEEE-SSSSEEEEPPTT-BHHHHHHHHHHHHHHHHHHHHHHHHH--HHHHHHHHHHHHHHHHHHHHHHHHHHHHHT-